Protein AF-A0A484WYR7-F1 (afdb_monomer)

InterPro domains:
  IPR009560 Protein of unknown function DUF1176 [PF06674] (3-91)

Foldseek 3Di:
DPDPPQDPDPVQWDWDWADLDPFWIKIKIWRDDDDPKTFIWIWIWTPDPPTDIDTDWDFDPDDPPDPGRTDTQICWDQDPVVRDTDGDDPPDD

Organism: Escherichia coli (NCBI:txid562)

Secondary structure (DSSP, 8-state):
---------GGG-EEEEEEEETTEEEEEEEEE-STT-EEEEEEEEESSSSP-EEEE-EE-SS--SSS--EEPEESEEEETTTTEEEE--TT--

Structure (mmCIF, N/CA/C/O backbone):
data_AF-A0A484WYR7-F1
#
_entry.id   AF-A0A484WYR7-F1
#
loop_
_atom_site.group_PDB
_atom_site.id
_atom_site.type_symbol
_atom_site.label_atom_id
_atom_site.label_alt_id
_atom_site.label_comp_id
_atom_site.label_asym_id
_atom_site.label_entity_id
_atom_site.label_seq_id
_atom_site.pdbx_PDB_ins_code
_atom_site.Cartn_x
_atom_site.Cartn_y
_atom_site.Cartn_z
_atom_site.occupancy
_atom_site.B_iso_or_equiv
_atom_site.auth_seq_id
_atom_site.auth_comp_id
_atom_site.auth_asym_id
_atom_site.auth_atom_id
_atom_site.pdbx_PDB_model_num
ATOM 1 N N . MET A 1 1 ? -8.118 -6.021 -19.911 1.00 35.69 1 MET A N 1
ATOM 2 C CA . MET A 1 1 ? -7.844 -6.362 -18.489 1.00 35.69 1 MET A CA 1
ATOM 3 C C . MET A 1 1 ? -6.647 -7.308 -18.404 1.00 35.69 1 MET A C 1
ATOM 5 O O . MET A 1 1 ? -6.818 -8.486 -18.127 1.00 35.69 1 MET A O 1
ATOM 9 N N . ASN A 1 2 ? -5.436 -6.799 -18.632 1.00 36.91 2 ASN A N 1
ATOM 10 C CA . ASN A 1 2 ? -4.196 -7.536 -18.367 1.00 36.91 2 ASN A CA 1
ATOM 11 C C . ASN A 1 2 ? -3.546 -6.933 -17.121 1.00 36.91 2 ASN A C 1
ATOM 13 O O . ASN A 1 2 ? -2.522 -6.272 -17.202 1.00 36.91 2 ASN A O 1
ATOM 17 N N . GLY A 1 3 ? -4.208 -7.086 -15.971 1.00 48.91 3 GLY A N 1
ATOM 18 C CA . GLY A 1 3 ? -3.568 -6.787 -14.696 1.00 48.91 3 GLY A CA 1
ATOM 19 C C . GLY A 1 3 ? -2.497 -7.840 -14.459 1.00 48.91 3 GLY A C 1
ATOM 20 O O . GLY A 1 3 ? -2.795 -9.034 -14.570 1.00 48.91 3 GLY A O 1
ATOM 21 N N . LEU A 1 4 ? -1.267 -7.409 -14.180 1.00 56.62 4 LEU A N 1
ATOM 22 C CA . LEU A 1 4 ? -0.199 -8.297 -13.737 1.00 56.62 4 LEU A CA 1
ATOM 23 C C . LEU A 1 4 ? -0.758 -9.257 -12.693 1.00 56.62 4 LEU A C 1
ATOM 25 O O . LEU A 1 4 ? -1.342 -8.853 -11.683 1.00 56.62 4 LEU A O 1
ATOM 29 N N . ARG A 1 5 ? -0.636 -10.552 -12.979 1.00 57.94 5 ARG A N 1
ATOM 30 C CA . ARG A 1 5 ? -1.036 -11.604 -12.055 1.00 57.94 5 ARG A CA 1
ATOM 31 C C . ARG A 1 5 ? -0.017 -11.628 -10.928 1.00 57.94 5 ARG A C 1
ATOM 33 O O . ARG A 1 5 ? 0.903 -12.438 -10.944 1.00 57.94 5 ARG A O 1
ATOM 40 N N . CYS A 1 6 ? -0.199 -10.745 -9.955 1.00 67.50 6 CYS A N 1
ATOM 41 C CA . CYS A 1 6 ? 0.347 -10.925 -8.624 1.00 67.50 6 CYS A CA 1
ATOM 42 C C . CYS A 1 6 ? -0.138 -12.286 -8.116 1.00 67.50 6 CYS A C 1
ATOM 44 O O . CYS A 1 6 ? -1.268 -12.416 -7.642 1.00 67.50 6 CYS A O 1
ATOM 46 N N . SER A 1 7 ? 0.686 -13.322 -8.286 1.00 60.38 7 SER A N 1
ATOM 47 C CA . SER A 1 7 ? 0.504 -14.605 -7.605 1.00 60.38 7 SER A CA 1
ATOM 48 C C . SER A 1 7 ? 0.397 -14.258 -6.127 1.00 60.38 7 SER A C 1
ATOM 50 O O . SER A 1 7 ? 1.313 -13.631 -5.627 1.00 60.38 7 SER A O 1
ATOM 52 N N . LEU A 1 8 ? -0.699 -14.467 -5.397 1.00 60.06 8 LEU A N 1
ATOM 53 C CA . LEU A 1 8 ? -1.489 -15.681 -5.227 1.00 60.06 8 LEU A CA 1
ATOM 54 C C . LEU A 1 8 ? -0.775 -16.670 -4.257 1.00 60.06 8 LEU A C 1
ATOM 56 O O . LEU A 1 8 ? -1.344 -17.137 -3.270 1.00 60.06 8 LEU A O 1
ATOM 60 N N . ASP A 1 9 ? 0.516 -16.911 -4.447 1.00 65.94 9 ASP A N 1
ATOM 61 C CA . ASP A 1 9 ? 1.292 -17.865 -3.647 1.00 65.94 9 ASP A CA 1
ATOM 62 C C . ASP A 1 9 ? 1.800 -17.238 -2.327 1.00 65.94 9 ASP A C 1
ATOM 64 O O . ASP A 1 9 ? 2.505 -16.228 -2.384 1.00 65.94 9 ASP A O 1
ATOM 68 N N . PRO A 1 10 ? 1.447 -17.775 -1.142 1.00 60.81 10 PRO A N 1
ATOM 69 C CA . PRO A 1 10 ? 1.962 -17.308 0.150 1.00 60.81 10 PRO A CA 1
ATOM 70 C C . PRO A 1 10 ? 3.482 -17.436 0.301 1.00 60.81 10 PRO A C 1
ATOM 72 O O . PRO A 1 10 ? 4.076 -16.669 1.049 1.00 60.81 10 PRO A O 1
ATOM 75 N N . LEU A 1 11 ? 4.121 -18.376 -0.405 1.00 67.19 11 LEU A N 1
ATOM 76 C CA . LEU A 1 11 ? 5.576 -18.579 -0.342 1.00 67.19 11 LEU A CA 1
ATOM 77 C C . LEU A 1 11 ? 6.366 -17.519 -1.117 1.00 67.19 11 LEU A C 1
ATOM 79 O O . LEU A 1 11 ? 7.587 -17.466 -1.012 1.00 67.19 11 LEU A O 1
ATOM 83 N N . ARG A 1 12 ? 5.684 -16.702 -1.924 1.00 65.94 12 ARG A N 1
ATOM 84 C CA . ARG A 1 12 ? 6.304 -15.725 -2.831 1.00 65.94 12 ARG A CA 1
ATOM 85 C C . ARG A 1 12 ? 5.880 -14.295 -2.534 1.00 65.94 12 ARG A C 1
ATOM 87 O O . ARG A 1 12 ? 6.042 -13.426 -3.385 1.00 65.94 12 ARG A O 1
ATOM 94 N N . ARG A 1 13 ? 5.246 -14.067 -1.382 1.00 75.00 13 ARG A N 1
ATOM 95 C CA . ARG A 1 13 ? 4.583 -12.801 -1.099 1.00 75.00 13 ARG A CA 1
ATOM 96 C C . ARG A 1 13 ? 4.883 -12.249 0.266 1.00 75.00 13 ARG A C 1
ATOM 98 O O . ARG A 1 13 ? 4.721 -12.920 1.279 1.00 75.00 13 ARG A O 1
ATOM 105 N N . GLU A 1 14 ? 5.184 -10.965 0.247 1.00 84.06 14 GLU A N 1
ATOM 106 C CA . GLU A 1 14 ? 5.228 -10.125 1.422 1.00 84.06 14 GLU A CA 1
ATOM 107 C C . GLU A 1 14 ? 3.906 -9.361 1.529 1.00 84.06 14 GLU A C 1
ATOM 109 O O . GLU A 1 14 ? 3.417 -8.777 0.555 1.00 84.06 14 GLU A O 1
ATOM 114 N N . VAL A 1 15 ? 3.290 -9.424 2.709 1.00 88.31 15 VAL A N 1
ATOM 115 C CA . VAL A 1 15 ? 2.066 -8.688 3.026 1.00 88.31 15 VAL A CA 1
ATOM 116 C C . VAL A 1 15 ? 2.343 -7.836 4.250 1.00 88.31 15 VAL A C 1
ATOM 118 O O . VAL A 1 15 ? 2.579 -8.369 5.332 1.00 88.31 15 VAL A O 1
ATOM 121 N N . ASN A 1 16 ? 2.254 -6.523 4.077 1.00 90.69 16 ASN A N 1
ATOM 122 C CA . ASN A 1 16 ? 2.508 -5.546 5.126 1.00 90.69 16 ASN A CA 1
ATOM 123 C C . ASN A 1 16 ? 1.205 -4.850 5.517 1.00 90.69 16 ASN A C 1
ATOM 125 O O . ASN A 1 16 ? 0.409 -4.462 4.659 1.00 90.69 16 ASN A O 1
ATOM 129 N N . VAL A 1 17 ? 0.962 -4.718 6.823 1.00 93.50 17 VAL A N 1
ATOM 130 C CA . VAL A 1 17 ? -0.247 -4.083 7.360 1.00 93.50 17 VAL A CA 1
ATOM 131 C C . VAL A 1 17 ? 0.142 -3.009 8.364 1.00 93.50 17 VAL A C 1
ATOM 133 O O . VAL A 1 17 ? 0.651 -3.318 9.438 1.00 93.50 17 VAL A O 1
ATOM 136 N N . THR A 1 18 ? -0.176 -1.758 8.044 1.00 95.12 18 THR A N 1
ATOM 137 C CA . THR A 1 18 ? 0.155 -0.591 8.870 1.00 95.12 18 THR A CA 1
ATOM 138 C C . THR A 1 18 ? -1.112 0.122 9.326 1.00 95.12 18 THR A C 1
ATOM 140 O O . THR A 1 18 ? -2.055 0.317 8.557 1.00 95.12 18 THR A O 1
ATOM 143 N N . ALA A 1 19 ? -1.178 0.526 10.595 1.00 94.62 19 ALA A N 1
ATOM 144 C CA . ALA A 1 19 ? -2.336 1.246 11.119 1.00 94.62 19 ALA A CA 1
ATOM 145 C C . ALA A 1 19 ? -2.383 2.695 10.594 1.00 94.62 19 ALA A C 1
ATOM 147 O O . ALA A 1 19 ? -1.435 3.456 10.767 1.00 94.62 19 ALA A O 1
ATOM 148 N N . LEU A 1 20 ? -3.518 3.102 10.011 1.00 94.25 20 LEU A N 1
ATOM 149 C CA . LEU A 1 20 ? -3.745 4.485 9.564 1.00 94.25 20 LEU A CA 1
ATOM 150 C C . LEU A 1 20 ? -4.534 5.286 10.607 1.00 94.25 20 LEU A C 1
ATOM 152 O O . LEU A 1 20 ? -4.171 6.399 10.974 1.00 94.25 20 LEU A O 1
ATOM 156 N N . THR A 1 21 ? -5.623 4.713 11.105 1.00 93.75 21 THR A N 1
ATOM 157 C CA . THR A 1 21 ? -6.526 5.297 12.112 1.00 93.75 21 THR A CA 1
ATOM 158 C C . THR A 1 21 ? -7.144 4.167 12.915 1.00 93.75 21 THR A C 1
ATOM 160 O O . THR A 1 21 ? -7.113 3.024 12.467 1.00 93.75 21 THR A O 1
ATOM 163 N N . ASP A 1 22 ? -7.770 4.434 14.060 1.00 94.31 22 ASP A N 1
ATOM 164 C CA . ASP A 1 22 ? -8.454 3.432 14.907 1.00 94.31 22 ASP A CA 1
ATOM 165 C C . ASP A 1 22 ? -9.378 2.467 14.146 1.00 94.31 22 ASP A C 1
ATOM 167 O O . ASP A 1 22 ? -9.522 1.303 14.515 1.00 94.31 22 ASP A O 1
ATOM 171 N N . ASP A 1 23 ? -9.956 2.915 13.037 1.00 95.94 23 ASP A N 1
ATOM 172 C CA . ASP A 1 23 ? -10.878 2.159 12.199 1.00 95.94 23 ASP A CA 1
ATOM 173 C C . ASP A 1 23 ? -10.292 1.685 10.858 1.00 95.94 23 ASP A C 1
ATOM 175 O O . ASP A 1 23 ? -10.968 0.920 10.167 1.00 95.94 23 ASP A O 1
ATOM 179 N N . LYS A 1 24 ? -9.066 2.078 10.476 1.00 96.50 24 LYS A N 1
ATOM 180 C CA . LYS A 1 24 ? -8.475 1.746 9.164 1.00 96.50 24 LYS A CA 1
ATOM 181 C C . LYS A 1 24 ? -7.011 1.324 9.241 1.00 96.50 24 LYS A C 1
ATOM 183 O O . LYS A 1 24 ? -6.232 1.825 10.050 1.00 96.50 24 LYS A O 1
ATOM 188 N N . ALA A 1 25 ? -6.630 0.436 8.336 1.00 96.75 25 A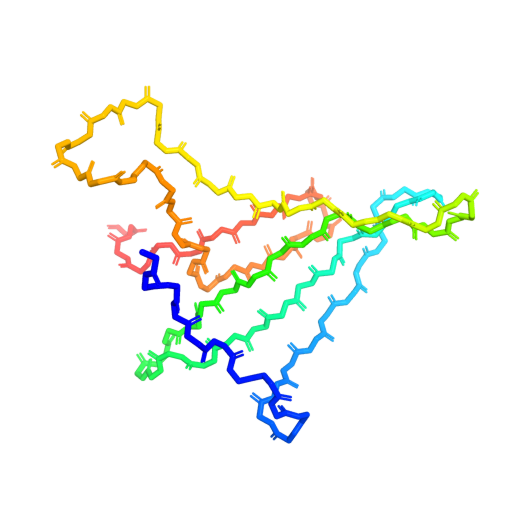LA A N 1
ATOM 189 C CA . ALA A 1 25 ? -5.249 0.049 8.090 1.00 96.75 25 ALA A CA 1
ATOM 190 C C . ALA A 1 25 ? -4.931 0.176 6.597 1.00 96.75 25 ALA A C 1
ATOM 192 O O . ALA A 1 25 ? -5.824 0.073 5.753 1.00 96.75 25 ALA A O 1
ATOM 193 N N . LEU A 1 26 ? -3.661 0.388 6.288 1.00 96.50 26 LEU A N 1
ATOM 194 C CA . LEU A 1 26 ? -3.098 0.209 4.964 1.00 96.50 26 LEU A CA 1
ATOM 195 C C . LEU A 1 26 ? -2.604 -1.231 4.874 1.00 96.50 26 LEU A C 1
ATOM 197 O O . LEU A 1 26 ? -1.809 -1.659 5.703 1.00 96.50 26 LEU A O 1
ATOM 201 N N . MET A 1 27 ? -3.092 -1.973 3.890 1.00 94.94 27 MET A N 1
ATOM 202 C CA . MET A 1 27 ? -2.595 -3.297 3.540 1.00 94.94 27 MET A CA 1
ATOM 203 C C . MET A 1 27 ? -1.872 -3.196 2.205 1.00 94.94 27 MET A C 1
ATOM 205 O O . MET A 1 27 ? -2.472 -2.758 1.221 1.00 94.94 27 MET A O 1
ATOM 209 N N . MET A 1 28 ? -0.615 -3.617 2.173 1.00 92.81 28 MET A N 1
ATOM 210 C CA . MET A 1 28 ? 0.214 -3.668 0.976 1.00 92.81 28 MET A CA 1
ATOM 211 C C . MET A 1 28 ? 0.610 -5.108 0.675 1.00 92.81 28 MET A C 1
ATOM 213 O O . MET A 1 28 ? 0.869 -5.892 1.587 1.00 92.81 28 MET A O 1
ATOM 217 N N . ILE A 1 29 ? 0.622 -5.457 -0.606 1.00 89.69 29 ILE A N 1
ATOM 218 C CA . ILE A 1 29 ? 1.081 -6.746 -1.115 1.00 89.69 29 ILE A CA 1
ATOM 219 C C . ILE A 1 29 ? 2.160 -6.454 -2.145 1.00 89.69 29 ILE A C 1
ATOM 221 O O . ILE A 1 29 ? 1.853 -5.885 -3.195 1.00 89.69 29 ILE A O 1
ATOM 225 N N . SER A 1 30 ? 3.385 -6.871 -1.856 1.00 87.38 30 SER A N 1
ATOM 226 C CA . SER A 1 30 ? 4.516 -6.679 -2.758 1.00 87.38 30 SER A CA 1
ATOM 227 C C . SER A 1 30 ? 4.605 -7.847 -3.731 1.00 87.38 30 SER A C 1
ATOM 229 O O . SER A 1 30 ? 4.709 -9.011 -3.331 1.00 87.38 30 SER A O 1
ATOM 231 N N . CYS A 1 31 ? 4.522 -7.539 -5.023 1.00 81.75 31 CYS A N 1
ATOM 232 C CA . CYS A 1 31 ? 4.646 -8.506 -6.103 1.00 81.75 31 CYS A CA 1
ATOM 233 C C . CYS A 1 31 ? 6.010 -8.335 -6.762 1.00 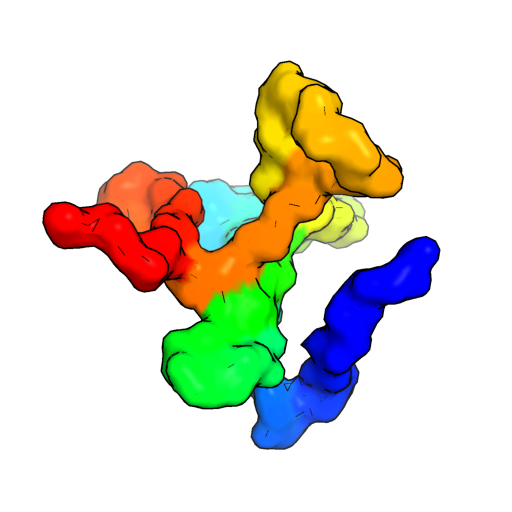81.75 31 CYS A C 1
ATOM 235 O O . CYS A 1 31 ? 6.291 -7.308 -7.380 1.00 81.75 31 CYS A O 1
ATOM 237 N N . GLU A 1 32 ? 6.865 -9.343 -6.632 1.00 73.12 32 GLU A N 1
ATOM 238 C CA . GLU A 1 32 ? 8.198 -9.310 -7.225 1.00 73.12 32 GLU A CA 1
ATOM 239 C C . GLU A 1 32 ? 8.110 -9.201 -8.756 1.00 73.12 32 GLU A C 1
ATOM 241 O O . GLU A 1 32 ? 7.491 -10.038 -9.419 1.00 73.12 32 GLU A O 1
ATOM 246 N N . ALA A 1 33 ? 8.736 -8.161 -9.314 1.00 68.12 33 ALA A N 1
ATOM 247 C CA . ALA A 1 33 ? 8.737 -7.852 -10.740 1.00 68.12 33 ALA A CA 1
ATOM 248 C C . ALA A 1 33 ? 10.170 -7.768 -11.301 1.00 68.12 33 ALA A C 1
ATOM 250 O O . ALA A 1 33 ? 10.462 -6.929 -12.146 1.00 68.12 33 ALA A O 1
ATOM 251 N N . GLY A 1 34 ? 11.057 -8.667 -10.852 1.00 65.69 34 GLY A N 1
ATOM 252 C CA . GLY A 1 34 ? 12.414 -8.855 -11.381 1.00 65.69 34 GLY A CA 1
ATOM 253 C C . GLY A 1 34 ? 13.364 -7.653 -11.222 1.00 65.69 34 GLY A C 1
ATOM 254 O O . GLY A 1 34 ? 12.957 -6.524 -10.984 1.00 65.69 34 GLY A O 1
ATOM 255 N N . ALA A 1 35 ? 14.675 -7.898 -11.349 1.00 65.19 35 ALA A N 1
ATOM 256 C CA . ALA A 1 35 ? 15.730 -6.873 -11.464 1.00 65.19 35 ALA A CA 1
ATOM 257 C C . ALA A 1 35 ? 15.604 -5.649 -10.516 1.00 65.19 35 ALA A C 1
ATOM 259 O O . ALA A 1 35 ? 15.842 -4.510 -10.928 1.00 65.19 35 ALA A O 1
ATOM 260 N N . TYR A 1 36 ? 15.284 -5.906 -9.241 1.00 69.69 36 TYR A N 1
ATOM 261 C CA . TYR A 1 36 ? 15.112 -4.922 -8.158 1.00 69.69 36 TYR A CA 1
ATOM 262 C C . TYR A 1 36 ? 13.848 -4.050 -8.206 1.00 69.69 36 TYR A C 1
ATOM 264 O O . TYR A 1 36 ? 13.771 -3.095 -7.439 1.00 69.69 36 TYR A O 1
ATOM 272 N N . ASN A 1 37 ? 12.869 -4.353 -9.061 1.00 77.19 37 ASN A N 1
ATOM 273 C CA . ASN A 1 37 ? 11.570 -3.686 -9.032 1.00 77.19 37 ASN A CA 1
ATOM 274 C C . ASN A 1 37 ? 10.509 -4.591 -8.396 1.00 77.19 37 ASN A C 1
ATOM 276 O O . ASN A 1 37 ? 10.367 -5.765 -8.751 1.00 77.19 37 ASN A O 1
ATOM 280 N N . THR A 1 38 ? 9.729 -4.027 -7.483 1.00 84.12 38 THR A N 1
ATOM 281 C CA . THR A 1 38 ? 8.495 -4.614 -6.965 1.00 84.12 38 THR A CA 1
ATOM 282 C C . THR A 1 38 ? 7.312 -3.792 -7.442 1.00 84.12 38 THR A C 1
ATOM 284 O O . THR A 1 38 ? 7.375 -2.566 -7.533 1.00 84.12 38 THR A O 1
ATOM 287 N N . ILE A 1 39 ? 6.227 -4.480 -7.775 1.00 86.19 39 ILE A N 1
ATOM 288 C CA . ILE A 1 39 ? 4.939 -3.858 -8.060 1.00 86.19 39 ILE A CA 1
ATOM 289 C C . ILE A 1 39 ? 4.072 -4.093 -6.837 1.00 86.19 39 ILE A C 1
ATOM 291 O O . ILE A 1 39 ? 3.753 -5.230 -6.494 1.00 86.19 39 ILE A O 1
ATOM 295 N N . ASP A 1 40 ? 3.710 -3.017 -6.163 1.00 88.50 40 ASP A N 1
ATOM 296 C CA . ASP A 1 40 ? 2.963 -3.053 -4.923 1.00 88.50 40 ASP A CA 1
ATOM 297 C C . ASP A 1 40 ? 1.475 -2.840 -5.195 1.00 88.50 40 ASP A C 1
ATOM 299 O O . ASP A 1 40 ? 1.044 -1.943 -5.922 1.00 88.50 40 ASP A O 1
ATOM 303 N N . LEU A 1 41 ? 0.648 -3.679 -4.586 1.00 90.25 41 LEU A N 1
ATOM 304 C CA . LEU A 1 41 ? -0.789 -3.464 -4.535 1.00 90.25 41 LEU A CA 1
ATOM 305 C C . LEU A 1 41 ? -1.160 -2.954 -3.147 1.00 90.25 41 LEU A C 1
ATOM 307 O O . LEU A 1 41 ? -0.739 -3.531 -2.149 1.00 90.25 41 LEU A O 1
ATOM 311 N N . ALA A 1 42 ? -1.980 -1.908 -3.073 1.00 93.00 42 ALA A N 1
ATOM 312 C CA . ALA A 1 42 ? -2.353 -1.281 -1.810 1.00 93.00 42 ALA A CA 1
ATOM 313 C C . ALA A 1 42 ? -3.875 -1.186 -1.636 1.00 93.00 42 ALA A C 1
ATOM 315 O O . ALA A 1 42 ? -4.619 -0.882 -2.573 1.00 93.00 42 ALA A O 1
ATOM 316 N N . TRP A 1 43 ? -4.344 -1.398 -0.407 1.00 95.75 43 TRP A N 1
ATOM 317 C CA . TRP A 1 43 ? -5.739 -1.228 -0.011 1.00 95.75 43 TRP A CA 1
ATOM 318 C C . TRP A 1 43 ? -5.849 -0.537 1.338 1.00 95.75 43 TRP A C 1
ATOM 320 O O . TRP A 1 43 ? -5.148 -0.875 2.287 1.00 95.75 43 TRP A O 1
ATOM 330 N N . ILE A 1 44 ? -6.828 0.353 1.458 1.00 96.56 44 ILE A N 1
ATOM 331 C CA . ILE A 1 44 ? -7.332 0.784 2.758 1.00 96.56 44 ILE A CA 1
A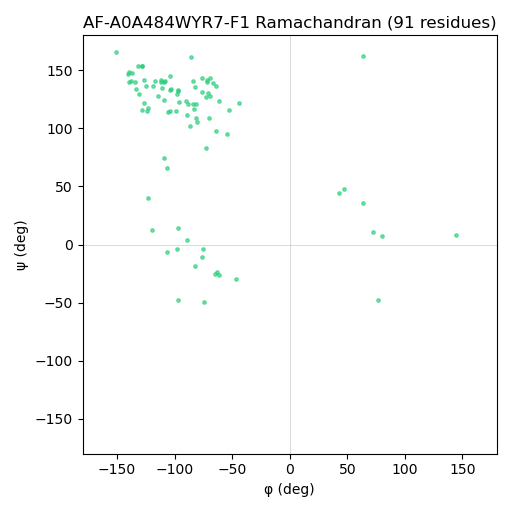TOM 332 C C . ILE A 1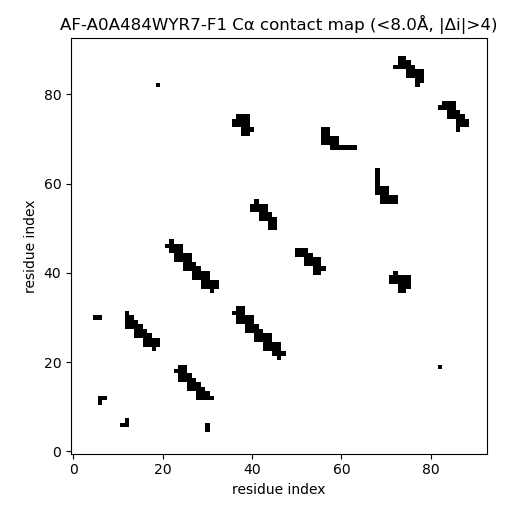 44 ? -8.356 -0.252 3.210 1.00 96.56 44 ILE A C 1
ATOM 334 O O . ILE A 1 44 ? -9.396 -0.432 2.567 1.00 96.56 44 ILE A O 1
ATOM 338 N N . VAL A 1 45 ? -8.066 -0.924 4.316 1.00 97.19 45 VAL A N 1
ATOM 339 C CA . VAL A 1 45 ? -8.921 -1.949 4.917 1.00 97.19 45 VAL A CA 1
ATOM 340 C C . VAL A 1 45 ? -9.529 -1.438 6.218 1.00 97.19 45 VAL A C 1
ATOM 342 O O . VAL A 1 45 ? -8.876 -0.751 7.003 1.00 97.19 45 VAL A O 1
ATOM 345 N N . SER A 1 46 ? -10.799 -1.746 6.460 1.00 97.31 46 SER A N 1
ATOM 346 C CA . SER A 1 46 ? -11.465 -1.423 7.726 1.00 97.31 46 SER A CA 1
ATOM 347 C C . SER A 1 46 ? -11.036 -2.378 8.842 1.00 97.31 46 SER A C 1
ATOM 349 O O . SER A 1 46 ? -10.946 -3.586 8.621 1.00 97.31 46 SER A O 1
ATOM 351 N N . ARG A 1 47 ? -10.905 -1.865 10.066 1.00 95.00 47 ARG A N 1
ATOM 352 C CA . ARG A 1 47 ? -10.601 -2.645 11.280 1.00 95.00 47 ARG A CA 1
ATOM 353 C C . ARG A 1 47 ? -11.838 -2.993 12.118 1.00 95.00 47 ARG A C 1
ATOM 355 O O . ARG A 1 47 ? -11.727 -3.691 13.120 1.00 95.00 47 ARG A O 1
ATOM 362 N N . LYS A 1 48 ? -13.021 -2.512 11.721 1.00 94.81 48 LYS A N 1
ATOM 363 C CA . LYS A 1 48 ? -14.308 -2.740 12.398 1.00 94.81 48 LYS A CA 1
ATOM 364 C C . LYS A 1 48 ? -15.345 -3.254 11.406 1.00 94.81 48 LYS A C 1
ATOM 366 O O . LYS A 1 48 ? -15.251 -2.976 10.216 1.00 94.81 48 LYS A O 1
ATOM 371 N N . LYS A 1 49 ? -16.333 -4.005 11.900 1.00 92.06 49 LYS A N 1
ATOM 372 C CA . LYS A 1 49 ? -17.447 -4.483 11.072 1.00 92.06 49 LYS A CA 1
ATOM 373 C C . LYS A 1 49 ? -18.352 -3.302 10.669 1.00 92.06 49 LYS A C 1
ATOM 375 O O . LYS A 1 49 ? -18.582 -2.433 11.508 1.00 92.06 49 LYS A O 1
ATOM 380 N N . PRO A 1 50 ? -18.907 -3.296 9.445 1.00 93.31 50 PRO A N 1
ATOM 381 C CA . PRO A 1 50 ? -18.693 -4.276 8.376 1.00 93.31 50 PRO A CA 1
ATOM 382 C C . PRO A 1 50 ? -17.297 -4.152 7.746 1.00 93.31 50 PRO A C 1
ATOM 384 O O . PRO A 1 50 ? -16.809 -3.047 7.529 1.00 93.31 50 PRO A O 1
ATOM 387 N N . LEU A 1 51 ? -16.665 -5.298 7.453 1.00 93.19 51 LEU A N 1
ATOM 388 C CA . LEU A 1 51 ? -15.338 -5.305 6.839 1.00 93.19 51 LEU A CA 1
ATOM 389 C C . LEU A 1 51 ? -15.423 -4.844 5.376 1.00 93.19 51 LEU A C 1
ATOM 391 O O . LEU A 1 51 ? -16.239 -5.353 4.612 1.00 93.19 51 LEU A O 1
ATOM 395 N N . ALA A 1 52 ? -14.568 -3.903 4.992 1.00 95.50 52 ALA A N 1
ATOM 396 C CA . ALA A 1 52 ? -14.469 -3.344 3.654 1.00 95.50 52 ALA A CA 1
ATOM 397 C C . ALA A 1 52 ? -13.002 -3.128 3.266 1.00 95.50 52 ALA A C 1
ATOM 399 O O . ALA A 1 52 ? -12.169 -2.765 4.100 1.00 95.50 52 ALA A O 1
ATOM 400 N N . SER A 1 53 ? -12.705 -3.300 1.980 1.00 95.31 53 SER A N 1
ATOM 401 C CA . SER A 1 53 ? -11.414 -2.981 1.377 1.00 95.31 53 SER A CA 1
ATOM 402 C C . SER A 1 53 ? -11.616 -2.023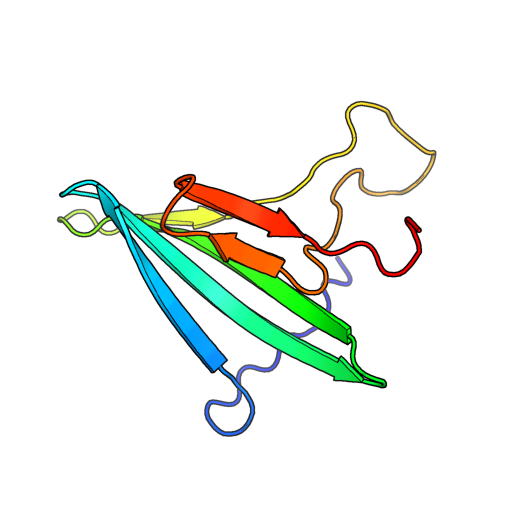 0.206 1.00 95.31 53 SER A C 1
ATOM 404 O O . SER A 1 53 ? -12.541 -2.172 -0.594 1.00 95.31 53 SER A O 1
ATOM 406 N N . ARG A 1 54 ? -10.768 -0.999 0.116 1.00 95.50 54 ARG A N 1
ATOM 407 C CA . ARG A 1 54 ? -10.780 -0.023 -0.978 1.00 95.50 54 ARG A CA 1
ATOM 408 C C . ARG A 1 54 ? -9.388 0.056 -1.592 1.00 95.50 54 ARG A C 1
ATOM 410 O O . ARG A 1 54 ? -8.453 0.342 -0.848 1.00 95.50 54 ARG A O 1
ATOM 417 N N . PRO A 1 55 ? -9.227 -0.206 -2.898 1.00 93.12 55 PRO A N 1
ATOM 418 C CA . PRO A 1 55 ? -7.917 -0.149 -3.527 1.00 93.12 55 PRO A CA 1
ATOM 419 C C . PRO A 1 55 ? -7.389 1.287 -3.532 1.00 93.12 55 PRO A C 1
ATOM 421 O O . PRO A 1 55 ? -8.136 2.228 -3.808 1.00 93.12 55 PRO A O 1
ATOM 424 N N . VAL A 1 56 ? -6.100 1.436 -3.259 1.00 92.75 56 VAL A N 1
ATOM 425 C CA . VAL A 1 56 ? -5.347 2.675 -3.458 1.00 92.75 56 VAL A CA 1
ATOM 426 C C . VAL A 1 56 ? -4.660 2.558 -4.810 1.00 92.75 56 VAL A C 1
ATOM 428 O O . VAL A 1 56 ? -3.939 1.595 -5.058 1.00 92.75 56 VAL A O 1
ATOM 431 N N . ARG A 1 57 ? -4.932 3.502 -5.713 1.00 89.19 57 ARG A N 1
ATOM 432 C CA . ARG A 1 57 ? -4.389 3.510 -7.076 1.00 89.19 57 ARG A CA 1
ATOM 433 C C . ARG A 1 57 ? -3.883 4.898 -7.411 1.00 89.19 57 ARG A C 1
ATOM 435 O O . ARG A 1 57 ? -4.557 5.880 -7.100 1.00 89.19 57 ARG A O 1
ATOM 442 N N . LEU A 1 58 ? -2.749 4.966 -8.095 1.00 88.06 58 LEU A N 1
ATOM 443 C CA . LEU A 1 58 ? -2.309 6.196 -8.734 1.00 88.06 58 LEU A CA 1
ATOM 444 C C . LEU A 1 58 ? -3.018 6.334 -10.076 1.00 88.06 58 LEU A C 1
ATOM 446 O O . LEU A 1 58 ? -3.170 5.367 -10.823 1.00 88.06 58 LEU A O 1
ATOM 450 N N . ARG A 1 59 ? -3.498 7.541 -10.361 1.00 87.75 59 ARG A N 1
ATOM 451 C CA . ARG A 1 59 ? -4.152 7.870 -11.623 1.00 87.75 59 ARG A CA 1
ATOM 452 C C . ARG A 1 59 ? -3.550 9.141 -12.178 1.00 87.75 59 ARG A C 1
ATOM 454 O O . ARG A 1 59 ? -3.470 10.141 -11.468 1.00 87.75 59 ARG A O 1
ATOM 461 N N . LEU A 1 60 ? -3.158 9.099 -13.444 1.00 86.38 60 LEU A N 1
ATOM 462 C CA . LEU A 1 60 ? -2.729 10.291 -14.154 1.00 86.38 60 LEU A CA 1
ATOM 463 C C . LEU A 1 60 ? -3.904 11.275 -14.271 1.00 86.38 60 LEU A C 1
ATOM 465 O O . LEU A 1 60 ? -5.020 10.861 -14.603 1.00 86.38 60 LEU A O 1
ATOM 469 N N . PRO A 1 61 ? -3.668 12.578 -14.036 1.00 86.06 61 PRO A N 1
ATOM 470 C CA . PRO A 1 61 ? -4.709 13.597 -14.151 1.00 86.06 61 PRO A CA 1
ATOM 471 C C . PRO A 1 61 ? -5.043 13.946 -15.611 1.00 86.06 61 PRO A C 1
ATOM 473 O O . PRO A 1 61 ? -5.955 14.727 -15.863 1.00 86.06 61 PRO A O 1
ATOM 476 N N . PHE A 1 62 ? -4.325 13.368 -16.575 1.00 85.19 62 PHE A N 1
ATOM 477 C CA . PHE A 1 62 ? -4.527 13.550 -18.007 1.00 85.19 62 PHE A CA 1
ATOM 478 C C . PHE A 1 62 ? -4.560 12.197 -18.720 1.00 85.19 62 PHE A C 1
ATOM 480 O O . PHE A 1 62 ? -3.977 11.218 -18.257 1.00 85.19 62 PHE A O 1
ATOM 487 N N . ASN A 1 63 ? -5.244 12.155 -19.863 1.00 82.31 63 ASN A N 1
ATOM 488 C CA . ASN A 1 63 ? -5.216 11.005 -20.757 1.00 82.31 63 ASN A CA 1
ATOM 489 C C . ASN A 1 63 ? -3.945 11.071 -21.614 1.00 82.31 63 ASN A C 1
ATOM 491 O O . ASN A 1 63 ? -3.731 12.047 -22.331 1.00 82.31 63 ASN A O 1
ATOM 495 N N . ASN A 1 64 ? -3.102 10.049 -21.522 1.00 79.19 64 ASN A N 1
ATOM 496 C CA . ASN A 1 64 ? -1.847 9.935 -22.268 1.00 79.19 64 ASN A CA 1
ATOM 497 C C . ASN A 1 64 ? -1.983 9.079 -23.546 1.00 79.19 64 ASN A C 1
ATOM 499 O O . ASN A 1 64 ? -0.974 8.664 -24.112 1.00 79.19 64 ASN A O 1
ATOM 503 N N . GLY A 1 65 ? -3.211 8.790 -23.992 1.00 78.38 65 GLY A N 1
ATOM 504 C CA . GLY A 1 65 ? -3.484 7.951 -25.161 1.00 78.38 65 GLY A CA 1
ATOM 505 C C . GLY A 1 65 ? -3.407 6.445 -24.888 1.00 78.38 65 GLY A C 1
ATOM 506 O O . GLY A 1 65 ? -3.493 5.663 -25.831 1.00 78.38 65 GLY A O 1
ATOM 507 N N . GLN A 1 66 ? -3.248 6.032 -23.625 1.00 79.56 66 GLN A N 1
ATOM 508 C CA . GLN A 1 66 ? -3.338 4.631 -23.201 1.00 79.56 66 GLN A CA 1
ATOM 509 C C . GLN A 1 66 ? -4.792 4.231 -22.907 1.00 79.56 66 GLN A C 1
ATOM 511 O O . GLN A 1 66 ? -5.650 5.076 -22.654 1.00 79.56 66 GLN A O 1
ATOM 516 N N . GLU A 1 67 ? -5.073 2.923 -22.885 1.00 78.06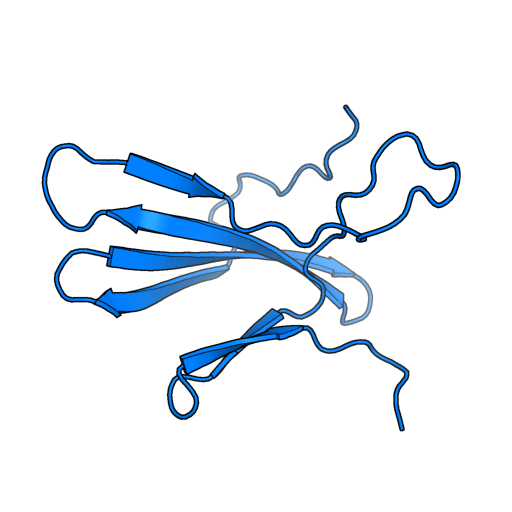 67 GLU A N 1
ATOM 517 C CA . GLU A 1 67 ? -6.400 2.400 -22.509 1.00 78.06 67 GLU A CA 1
ATOM 518 C C . GLU A 1 67 ? -6.785 2.727 -21.054 1.00 78.06 67 GLU A C 1
ATOM 520 O O . GLU A 1 67 ? -7.966 2.737 -20.705 1.00 78.06 67 GLU A O 1
ATOM 525 N N . THR A 1 68 ? -5.796 2.976 -20.191 1.00 81.06 68 THR A N 1
ATOM 526 C CA . THR A 1 68 ? -5.988 3.268 -18.770 1.00 81.06 68 THR A CA 1
ATOM 527 C C . THR A 1 68 ? -5.041 4.366 -18.297 1.00 81.06 68 THR A C 1
ATOM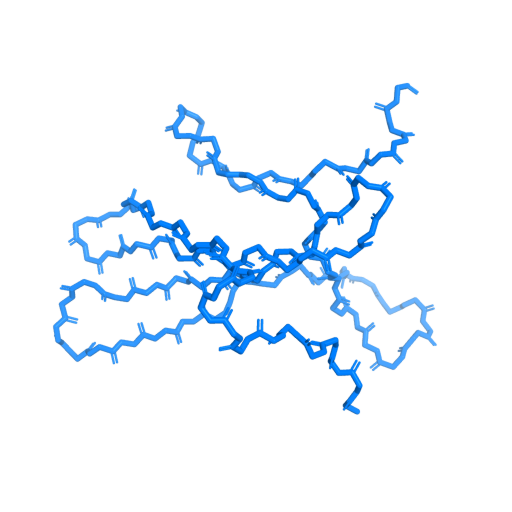 529 O O . THR A 1 68 ? -3.865 4.381 -18.646 1.00 81.06 68 THR A O 1
ATOM 532 N N . ASN A 1 69 ? -5.558 5.256 -17.445 1.00 85.00 69 ASN A N 1
ATOM 533 C CA . ASN A 1 69 ? -4.766 6.268 -16.736 1.00 85.00 69 ASN A CA 1
ATOM 534 C C . ASN A 1 69 ? -4.241 5.753 -15.385 1.00 85.00 69 ASN A C 1
ATOM 536 O O . ASN A 1 69 ? -3.702 6.535 -14.604 1.00 85.00 69 ASN A O 1
ATOM 540 N N . GLU A 1 70 ? -4.470 4.480 -15.052 1.00 84.38 70 GLU A N 1
ATOM 541 C CA . GLU A 1 70 ? -3.976 3.882 -13.811 1.00 84.38 70 GLU A CA 1
ATOM 542 C C . GLU A 1 70 ? -2.480 3.588 -13.918 1.00 84.38 70 GLU A C 1
ATOM 544 O O . GLU A 1 70 ? -2.023 2.987 -14.888 1.00 84.38 70 GLU A O 1
ATOM 549 N N . LEU A 1 71 ? -1.735 4.011 -12.900 1.00 84.62 71 LEU A N 1
ATOM 550 C CA . LEU A 1 71 ? -0.317 3.729 -12.746 1.00 84.62 71 LEU A CA 1
ATOM 551 C C . LEU A 1 71 ? -0.114 2.645 -11.692 1.00 84.62 71 LEU A C 1
ATOM 553 O O . LEU A 1 71 ? -0.820 2.591 -10.678 1.00 84.62 71 LEU A O 1
ATOM 557 N N . GLU A 1 72 ? 0.889 1.812 -11.930 1.00 83.69 72 GLU A N 1
ATOM 558 C CA . GLU A 1 72 ? 1.372 0.833 -10.965 1.00 83.69 72 GLU A CA 1
ATOM 559 C C . GLU A 1 72 ? 2.129 1.532 -9.834 1.00 83.69 72 GLU A C 1
ATOM 561 O O . GLU A 1 72 ? 2.859 2.499 -10.060 1.00 83.69 72 GLU A O 1
ATOM 566 N N . LEU A 1 73 ? 1.958 1.041 -8.605 1.00 88.56 73 LEU A N 1
ATOM 567 C CA . LEU A 1 73 ? 2.795 1.468 -7.489 1.00 88.56 73 LEU A CA 1
ATOM 568 C C . LEU A 1 73 ? 4.099 0.677 -7.592 1.00 88.56 73 LEU A C 1
ATOM 570 O O . LEU A 1 73 ? 4.107 -0.521 -7.333 1.00 88.56 73 LEU A O 1
ATOM 574 N N . MET A 1 74 ? 5.182 1.317 -8.020 1.00 87.50 74 MET A N 1
ATOM 575 C CA . MET A 1 74 ? 6.489 0.663 -8.106 1.00 87.50 74 MET A CA 1
ATOM 576 C C . MET A 1 74 ? 7.317 0.980 -6.866 1.00 87.50 74 MET A C 1
ATOM 578 O O . MET A 1 74 ? 7.421 2.151 -6.487 1.00 87.50 74 MET A O 1
ATOM 582 N N . ASN A 1 75 ? 7.923 -0.042 -6.260 1.00 87.19 75 ASN A N 1
ATOM 583 C CA . ASN A 1 75 ? 8.806 0.092 -5.098 1.00 87.19 75 ASN A CA 1
ATOM 584 C C . ASN A 1 75 ? 8.187 0.991 -4.014 1.00 87.19 75 ASN A C 1
ATOM 586 O O . ASN A 1 75 ? 8.798 1.971 -3.571 1.00 87.19 75 ASN A O 1
ATOM 590 N N . ALA A 1 76 ? 6.919 0.742 -3.692 1.00 90.62 76 ALA A N 1
ATOM 591 C CA . ALA A 1 76 ? 6.159 1.599 -2.806 1.00 90.62 76 ALA A CA 1
ATOM 592 C C . ALA A 1 76 ? 6.413 1.240 -1.343 1.00 90.62 76 ALA A C 1
ATOM 594 O O . ALA A 1 76 ? 6.473 0.073 -0.965 1.00 90.62 76 ALA A O 1
ATOM 595 N N . THR A 1 77 ? 6.503 2.261 -0.501 1.00 90.44 77 THR A N 1
ATOM 596 C CA . THR A 1 77 ? 6.676 2.116 0.942 1.00 90.44 77 THR A CA 1
ATOM 597 C C . THR A 1 77 ? 5.828 3.139 1.678 1.00 90.44 77 THR A C 1
ATOM 599 O O . THR A 1 77 ? 5.576 4.236 1.176 1.00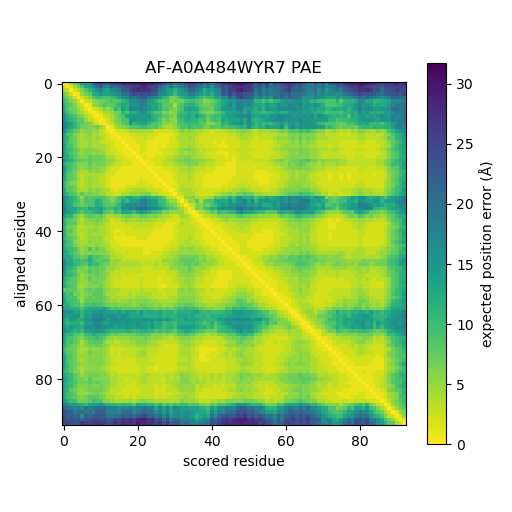 90.44 77 THR A O 1
ATOM 602 N N . PHE A 1 78 ? 5.366 2.781 2.869 1.00 92.12 78 PHE A N 1
ATOM 603 C CA . PHE A 1 78 ? 4.650 3.701 3.737 1.00 92.12 78 PHE A CA 1
ATOM 604 C C . PHE A 1 78 ? 5.607 4.258 4.790 1.00 92.12 78 PHE A C 1
ATOM 606 O O . PHE A 1 78 ? 6.101 3.516 5.638 1.00 92.12 78 PHE A O 1
ATOM 613 N N . ASP A 1 79 ? 5.865 5.563 4.742 1.00 91.56 79 ASP A N 1
ATOM 614 C CA . ASP A 1 79 ? 6.638 6.248 5.773 1.00 91.56 79 ASP A CA 1
ATOM 615 C C . ASP A 1 79 ? 5.730 6.563 6.964 1.00 91.56 79 ASP A C 1
ATOM 617 O O . ASP A 1 79 ? 4.869 7.441 6.917 1.00 91.56 79 ASP A O 1
ATOM 621 N N . GLU A 1 80 ? 5.937 5.847 8.065 1.00 88.12 80 GLU A N 1
ATOM 622 C CA . GLU A 1 80 ? 5.151 6.017 9.285 1.00 88.12 80 GLU A CA 1
ATOM 623 C C . GLU A 1 80 ? 5.334 7.391 9.944 1.00 88.12 80 GLU A C 1
ATOM 625 O O . GLU A 1 80 ? 4.428 7.845 10.649 1.00 88.12 80 GLU A O 1
ATOM 630 N N . LYS A 1 81 ? 6.471 8.069 9.723 1.00 91.00 81 LYS A N 1
ATOM 631 C CA . LYS A 1 81 ? 6.756 9.374 10.339 1.00 91.00 81 LYS A CA 1
ATOM 632 C C . LYS A 1 81 ? 5.953 10.488 9.679 1.00 91.00 81 LYS A C 1
ATOM 634 O O . LYS A 1 81 ? 5.312 11.269 10.379 1.00 91.00 81 LYS A O 1
ATOM 639 N N . SER A 1 82 ? 5.985 10.558 8.349 1.00 92.50 82 SER A N 1
ATOM 640 C CA . SER A 1 82 ? 5.208 11.527 7.559 1.00 92.50 82 SER A CA 1
ATOM 641 C C . SER A 1 82 ? 3.758 11.083 7.331 1.00 92.50 82 SER A C 1
ATOM 643 O O . SER A 1 82 ? 2.888 11.915 7.082 1.00 92.50 82 SER A O 1
ATOM 645 N N . ARG A 1 83 ? 3.473 9.786 7.511 1.00 90.38 83 ARG A N 1
ATOM 646 C CA . ARG A 1 83 ? 2.198 9.116 7.206 1.00 90.38 83 ARG A CA 1
ATOM 647 C C . ARG A 1 83 ? 1.865 9.139 5.713 1.00 90.38 83 ARG A C 1
ATOM 649 O O . ARG A 1 83 ? 0.692 9.225 5.339 1.00 90.38 83 ARG A O 1
ATOM 656 N N . GLU A 1 84 ? 2.888 9.034 4.873 1.00 91.81 84 GLU A N 1
ATOM 657 C CA . GLU A 1 84 ? 2.770 9.099 3.419 1.00 91.81 84 GLU A CA 1
ATOM 658 C C . GLU A 1 84 ? 3.072 7.748 2.767 1.00 91.81 84 GLU A C 1
ATOM 660 O O . GLU A 1 84 ? 3.989 7.028 3.157 1.00 91.81 84 GLU A O 1
ATOM 665 N N . LEU A 1 85 ? 2.288 7.406 1.741 1.00 91.38 85 LEU A N 1
ATOM 666 C CA . LEU A 1 85 ? 2.609 6.307 0.835 1.00 91.38 85 LEU A CA 1
ATOM 667 C C . LEU A 1 85 ? 3.461 6.870 -0.301 1.00 91.38 85 LEU A C 1
ATOM 669 O O . LEU A 1 85 ? 2.965 7.638 -1.127 1.00 91.38 85 LEU A O 1
ATOM 673 N N . VAL A 1 86 ? 4.726 6.475 -0.338 1.00 90.69 86 VAL A N 1
ATOM 674 C CA . VAL A 1 86 ? 5.725 6.970 -1.285 1.00 90.69 86 VAL A CA 1
ATOM 675 C C . VAL A 1 86 ? 6.045 5.870 -2.289 1.00 90.69 86 VAL A C 1
ATOM 677 O O . VAL A 1 86 ? 6.134 4.700 -1.932 1.00 90.69 86 VAL A O 1
ATOM 680 N N . THR A 1 87 ? 6.224 6.240 -3.553 1.00 86.69 87 THR A N 1
ATOM 681 C CA . THR A 1 87 ? 6.718 5.353 -4.613 1.00 86.69 87 THR A CA 1
ATOM 682 C C . THR A 1 87 ? 8.070 5.869 -5.081 1.00 86.69 87 THR A C 1
ATOM 684 O O . THR A 1 87 ? 8.222 7.058 -5.366 1.00 86.69 87 THR A O 1
ATOM 687 N N . LEU A 1 88 ? 9.074 4.994 -5.110 1.00 71.75 88 LEU A N 1
ATOM 688 C CA . LEU A 1 88 ? 10.401 5.349 -5.601 1.00 71.75 88 LEU A CA 1
ATOM 689 C C . LEU A 1 88 ? 10.441 5.157 -7.117 1.00 71.75 88 LEU A C 1
ATOM 691 O O . LEU A 1 88 ? 10.594 4.041 -7.619 1.00 71.75 88 LEU A O 1
ATOM 695 N N . ALA A 1 89 ? 10.348 6.262 -7.856 1.00 59.16 89 ALA A N 1
ATOM 696 C CA . ALA A 1 89 ? 10.714 6.270 -9.264 1.00 59.16 89 ALA A CA 1
ATOM 697 C C . ALA A 1 89 ? 12.240 6.131 -9.370 1.00 59.16 89 ALA A C 1
ATOM 699 O O . ALA A 1 89 ? 12.988 7.048 -9.035 1.00 59.16 89 ALA A O 1
ATOM 700 N N . LYS A 1 90 ? 12.720 4.974 -9.832 1.00 49.75 90 LYS A N 1
ATOM 701 C CA . LYS A 1 90 ? 14.134 4.776 -10.171 1.00 49.75 90 LYS A CA 1
ATOM 702 C C . LYS A 1 90 ? 14.475 5.701 -11.349 1.00 49.75 90 LYS A C 1
ATOM 704 O O . LYS A 1 90 ? 14.156 5.366 -12.486 1.00 49.75 90 LYS A O 1
ATOM 709 N N . GLY A 1 91 ? 15.063 6.868 -11.077 1.00 45.25 91 GLY A N 1
ATOM 710 C CA . GLY A 1 91 ? 15.488 7.817 -12.117 1.00 45.25 91 GLY A CA 1
ATOM 711 C C . GLY A 1 91 ? 15.366 9.312 -11.807 1.00 45.25 91 GLY A C 1
ATOM 712 O O . GLY A 1 91 ? 15.563 10.100 -12.725 1.00 45.25 91 GLY A O 1
ATOM 713 N N . ALA A 1 92 ? 15.043 9.716 -10.577 1.00 38.75 92 ALA A N 1
ATOM 714 C CA . ALA A 1 92 ? 15.122 11.117 -10.159 1.00 38.75 92 ALA A CA 1
ATOM 715 C C . ALA A 1 92 ? 16.285 11.309 -9.171 1.00 38.75 92 ALA A C 1
ATOM 717 O O . ALA A 1 92 ? 16.059 11.414 -7.968 1.00 38.75 92 ALA A O 1
ATOM 718 N N . ASP A 1 93 ? 17.505 11.292 -9.709 1.00 36.47 93 ASP A N 1
ATOM 719 C CA . ASP A 1 93 ? 18.647 12.051 -9.176 1.00 36.47 93 ASP A CA 1
ATOM 720 C C . ASP A 1 93 ? 18.876 13.257 -10.100 1.00 36.47 93 ASP A C 1
ATOM 722 O O . ASP A 1 93 ? 18.739 13.074 -11.337 1.00 36.47 93 ASP A O 1
#

Sequence (93 aa):
MNGLRCSLDPLRREVNVTALTDDKALMMISCEAGAYNTIDLAWIVSRKKPLASRPVRLRLPFNNGQETNELELMNATFDEKSRELVTLAKGAD

Mean predicted aligned error: 7.27 Å

pLDDT: mean 81.71, std 15.69, range [35.69, 97.31]

Solvent-accessible surface area (backbone atoms only — not comparable to full-atom values): 5898 Å² total; per-residue (Å²): 138,86,70,80,79,63,64,87,47,74,93,67,47,51,76,49,78,45,82,72,50,98,53,33,28,40,39,36,38,44,27,82,60,60,98,94,41,32,43,36,47,40,27,48,31,45,68,46,86,79,76,49,77,42,78,58,75,51,63,56,95,58,86,85,86,60,99,60,49,68,48,8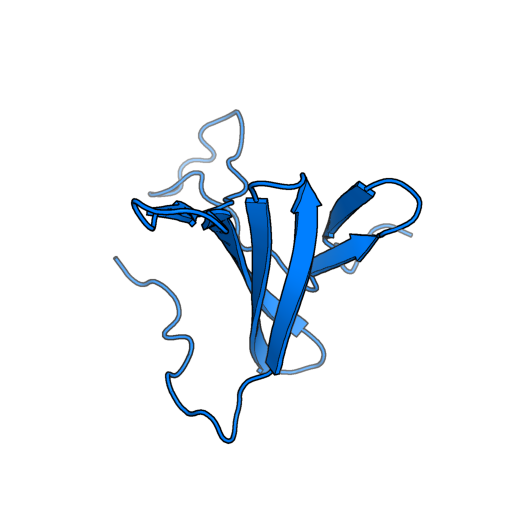3,39,38,53,53,48,73,42,80,88,83,69,42,82,44,60,58,70,90,79,82,125

Radius of gyration: 14.49 Å; Cα contacts (8 Å, |Δi|>4): 147; chains: 1; bounding box: 37×32×40 Å